Protein AF-A0A968UL89-F1 (afdb_monomer_lite)

Foldseek 3Di:
DVVVVVVVQVPDPDDDPVPDPPCVVVVVVVVVVLVVLVVVLCCLLVVLVVVLVVCCVPVVDDPVVNVVSVVVSVVVSVVSNCVVVVVVVVVVVPDPPPPPCVVVVVVVVVVVVVVVVVVVVVVVVPD

pLDDT: mean 75.1, std 12.11, range [40.59, 91.06]

Structure (mmCIF, N/CA/C/O backbone):
data_AF-A0A968UL89-F1
#
_entry.id   AF-A0A968UL89-F1
#
loop_
_atom_site.group_PDB
_atom_site.id
_atom_site.type_symbol
_atom_site.label_atom_id
_atom_site.label_alt_id
_atom_site.label_comp_id
_atom_site.label_asym_id
_atom_site.label_entity_id
_atom_site.label_seq_id
_atom_site.pdbx_PDB_ins_code
_atom_site.Cartn_x
_atom_site.Cartn_y
_atom_site.Cartn_z
_atom_site.occupancy
_atom_site.B_iso_or_equiv
_atom_site.auth_seq_id
_atom_site.auth_comp_id
_atom_site.auth_asym_id
_atom_site.auth_atom_id
_atom_site.pdbx_PDB_model_num
ATOM 1 N N . MET A 1 1 ? -6.795 2.822 40.889 1.00 52.62 1 MET A N 1
ATOM 2 C CA . MET A 1 1 ? -6.795 1.995 39.656 1.00 52.62 1 MET A CA 1
ATOM 3 C C . MET A 1 1 ? -6.274 2.729 38.415 1.00 52.62 1 MET A C 1
ATOM 5 O O . MET A 1 1 ? -5.788 2.060 37.515 1.00 52.62 1 MET A O 1
ATOM 9 N N . SER A 1 2 ? -6.285 4.069 38.358 1.00 60.31 2 SER A N 1
ATOM 10 C CA . SER A 1 2 ? -5.864 4.831 37.166 1.00 60.31 2 SER A CA 1
ATOM 11 C C . SER A 1 2 ? -4.403 4.617 36.738 1.00 60.31 2 SER A C 1
ATOM 13 O O . SER A 1 2 ? -4.140 4.568 35.546 1.00 60.31 2 SER A O 1
ATOM 15 N N . GLY A 1 3 ? -3.471 4.394 37.677 1.00 65.44 3 GLY A N 1
ATOM 16 C CA . GLY A 1 3 ? -2.053 4.155 37.354 1.00 65.44 3 GLY A CA 1
ATOM 17 C C . GLY A 1 3 ? -1.796 2.884 36.531 1.00 65.44 3 GLY A C 1
ATOM 18 O O . GLY A 1 3 ? -1.009 2.919 35.593 1.00 65.44 3 GLY A O 1
ATOM 19 N N . ALA A 1 4 ? -2.518 1.790 36.803 1.00 61.84 4 ALA A N 1
ATOM 20 C CA . ALA A 1 4 ? -2.414 0.555 36.017 1.00 61.84 4 ALA A CA 1
ATOM 21 C C . ALA A 1 4 ? -3.017 0.714 34.608 1.00 61.84 4 ALA A C 1
ATOM 23 O O . ALA A 1 4 ? -2.483 0.180 33.641 1.00 61.84 4 ALA A O 1
ATOM 24 N N . SER A 1 5 ? -4.092 1.501 34.477 1.00 66.62 5 SER A N 1
ATOM 25 C CA . SER A 1 5 ? -4.690 1.836 33.178 1.00 66.62 5 SER A CA 1
ATOM 26 C C . SER A 1 5 ? -3.792 2.755 32.346 1.00 66.62 5 SER A C 1
ATOM 28 O O . SER A 1 5 ? -3.758 2.608 31.129 1.00 66.62 5 SER A O 1
ATOM 30 N N . THR A 1 6 ? -3.060 3.682 32.973 1.00 71.62 6 THR A N 1
ATOM 31 C CA . THR A 1 6 ? -2.091 4.554 32.292 1.00 71.62 6 THR A CA 1
ATOM 32 C C . THR A 1 6 ? -0.910 3.752 31.758 1.00 71.62 6 THR A C 1
ATOM 34 O O . THR A 1 6 ? -0.604 3.886 30.583 1.00 71.62 6 THR A O 1
ATOM 37 N N . VAL A 1 7 ? -0.318 2.857 32.557 1.00 72.50 7 VAL A N 1
ATOM 38 C CA . VAL A 1 7 ? 0.787 1.986 32.103 1.00 72.50 7 VAL A CA 1
ATOM 39 C C . VAL A 1 7 ? 0.333 1.027 30.994 1.00 72.50 7 VAL A C 1
ATOM 41 O O . VAL A 1 7 ? 1.041 0.840 30.008 1.00 72.50 7 VAL A O 1
ATOM 44 N N . ALA A 1 8 ? -0.877 0.466 31.103 1.00 66.38 8 ALA A N 1
ATOM 45 C CA . ALA A 1 8 ? -1.443 -0.387 30.058 1.00 66.38 8 ALA A CA 1
ATOM 46 C C . ALA A 1 8 ? -1.742 0.380 28.757 1.00 66.38 8 ALA A C 1
ATOM 48 O O . ALA A 1 8 ? -1.571 -0.174 27.677 1.00 66.38 8 ALA A O 1
ATOM 49 N N . THR A 1 9 ? -2.161 1.646 28.848 1.00 75.94 9 THR A N 1
ATOM 50 C CA . THR A 1 9 ? -2.404 2.498 27.669 1.00 75.94 9 THR A CA 1
ATOM 51 C C . THR A 1 9 ? -1.094 2.959 27.031 1.00 75.94 9 THR A C 1
ATOM 53 O O . THR A 1 9 ? -1.003 2.996 25.812 1.00 75.94 9 THR A O 1
ATOM 56 N N . ASP A 1 10 ? -0.075 3.255 27.838 1.00 78.12 10 ASP A N 1
ATOM 57 C CA . ASP A 1 10 ? 1.255 3.686 27.384 1.00 78.12 10 ASP A CA 1
ATOM 58 C C . ASP A 1 10 ? 1.997 2.580 26.609 1.00 78.12 10 ASP A C 1
ATOM 60 O O . ASP A 1 10 ? 2.759 2.852 25.688 1.00 78.12 10 ASP A O 1
ATOM 64 N N . SER A 1 11 ? 1.707 1.311 26.921 1.00 77.62 11 SER A N 1
ATOM 65 C CA . SER A 1 11 ? 2.236 0.149 26.188 1.00 77.62 11 SER A CA 1
ATOM 66 C C . SER A 1 11 ? 1.325 -0.348 25.053 1.00 77.62 11 SER A C 1
ATOM 68 O O . SER A 1 11 ? 1.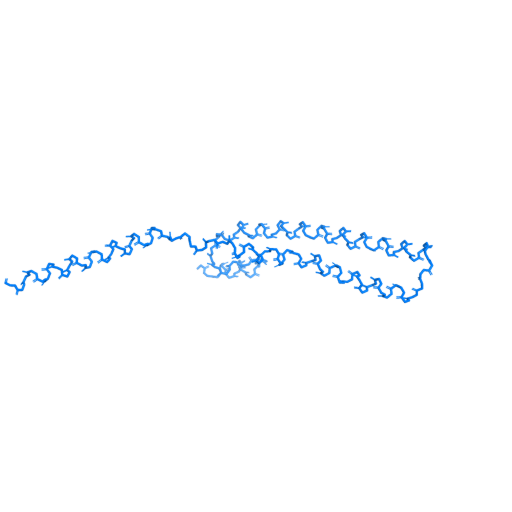702 -1.263 24.317 1.00 77.62 11 SER A O 1
ATOM 70 N N . ALA A 1 12 ? 0.113 0.196 24.907 1.00 78.81 12 ALA A N 1
ATOM 71 C CA . ALA A 1 12 ? -0.848 -0.281 23.918 1.00 78.81 12 ALA A CA 1
ATOM 72 C C . ALA A 1 12 ? -0.583 0.333 22.536 1.00 78.81 12 ALA A C 1
ATOM 74 O O . ALA A 1 12 ? -0.572 1.547 22.366 1.00 78.81 12 ALA A O 1
ATOM 75 N N . GLN A 1 13 ? -0.453 -0.516 21.512 1.00 80.56 13 GLN A N 1
ATOM 76 C CA . GLN A 1 13 ? -0.309 -0.073 20.115 1.00 80.56 13 GLN A CA 1
ATOM 77 C C . GLN A 1 13 ? -1.619 0.477 19.530 1.00 80.56 13 GLN A C 1
ATOM 79 O O . GLN A 1 13 ? -1.605 1.240 18.567 1.00 80.56 13 GLN A O 1
ATOM 84 N N . ILE A 1 14 ? -2.758 0.076 20.104 1.00 79.94 14 ILE A N 1
ATOM 85 C CA . ILE A 1 14 ? -4.091 0.532 19.715 1.00 79.94 14 ILE A CA 1
ATOM 86 C C . ILE A 1 14 ? -4.864 0.872 20.990 1.00 79.94 14 ILE A C 1
ATOM 88 O O . ILE A 1 14 ? -5.049 0.017 21.854 1.00 79.94 14 IL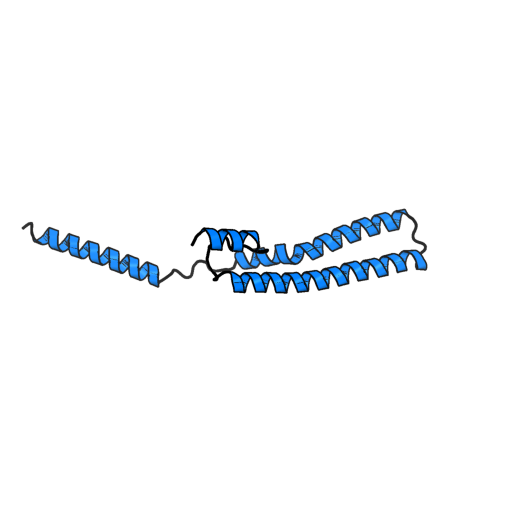E A O 1
ATOM 92 N N . VAL A 1 15 ? -5.333 2.118 21.096 1.00 82.94 15 VAL A N 1
ATOM 93 C CA . VAL A 1 15 ? -6.081 2.625 22.256 1.00 82.94 15 VAL A CA 1
ATOM 94 C C . VAL A 1 15 ? -7.517 2.944 21.844 1.00 82.94 15 VAL A C 1
ATOM 96 O O . VAL A 1 15 ? -7.754 3.751 20.945 1.00 82.94 15 VAL A O 1
ATOM 99 N N . MET A 1 16 ? -8.494 2.332 22.516 1.00 82.06 16 MET A N 1
ATOM 100 C CA . MET A 1 16 ? -9.917 2.598 22.277 1.00 82.06 16 MET A CA 1
ATOM 101 C C . MET A 1 16 ? -10.352 3.873 23.009 1.00 82.06 16 MET A C 1
ATOM 103 O O . MET A 1 16 ? -10.458 3.895 24.236 1.00 82.06 16 MET A O 1
ATOM 107 N N . MET A 1 17 ? -10.614 4.946 22.256 1.00 84.25 17 MET A N 1
ATOM 108 C CA . MET A 1 17 ? -10.970 6.257 22.827 1.00 84.25 17 MET A CA 1
ATOM 109 C C . MET A 1 17 ? -12.354 6.295 23.490 1.00 84.25 17 MET A C 1
ATOM 111 O O . MET A 1 17 ? -12.597 7.148 24.341 1.00 84.25 17 MET A O 1
ATOM 115 N N . ASP A 1 18 ? -13.259 5.383 23.129 1.00 78.94 18 ASP A N 1
ATOM 116 C CA . ASP A 1 18 ? -14.615 5.317 23.685 1.00 78.94 18 ASP A CA 1
ATOM 117 C C . ASP A 1 18 ? -14.679 4.589 25.043 1.00 78.94 18 ASP A C 1
ATOM 119 O O . ASP A 1 18 ? -15.741 4.541 25.661 1.00 78.94 18 ASP A O 1
ATOM 123 N N . LYS A 1 19 ? -13.546 4.051 25.529 1.00 73.75 19 LYS A N 1
ATOM 124 C CA . LYS A 1 19 ? -13.440 3.222 26.744 1.00 73.75 19 LYS A CA 1
ATOM 125 C C . LYS A 1 19 ? -14.367 1.998 26.725 1.00 73.75 19 LYS A C 1
ATOM 127 O O . LYS A 1 19 ? -14.671 1.448 27.784 1.00 73.75 19 LYS A O 1
ATOM 132 N N . THR A 1 20 ? -14.819 1.557 25.548 1.00 76.00 20 THR A N 1
ATOM 133 C CA . THR A 1 20 ? -15.666 0.372 25.397 1.00 76.00 20 THR A CA 1
ATOM 134 C C . THR A 1 20 ? -14.982 -0.682 24.535 1.00 76.00 20 THR A C 1
ATOM 136 O O . THR A 1 20 ? -14.169 -0.379 23.673 1.00 76.00 20 THR A O 1
ATOM 139 N N . LEU A 1 21 ? -15.337 -1.951 24.742 1.00 78.31 21 LEU A N 1
ATOM 140 C CA . LEU A 1 21 ? -14.857 -3.064 23.913 1.00 78.31 21 LEU A CA 1
ATOM 141 C C . LEU A 1 21 ? -15.733 -3.307 22.674 1.00 78.31 21 LEU A C 1
ATOM 143 O O . LEU A 1 21 ? -15.470 -4.220 21.895 1.00 78.31 21 LEU A O 1
ATOM 147 N N . ARG A 1 22 ? -16.782 -2.499 22.464 1.00 82.75 22 ARG A N 1
ATOM 148 C CA . ARG A 1 22 ? -17.764 -2.713 21.386 1.00 82.75 22 ARG A CA 1
ATOM 149 C C . ARG A 1 22 ? -17.165 -2.512 19.992 1.00 82.75 22 ARG A C 1
ATOM 151 O O . ARG A 1 22 ? -17.721 -3.007 19.020 1.00 82.75 22 ARG A O 1
ATOM 158 N N . LYS A 1 23 ? -16.036 -1.805 19.907 1.00 79.06 23 LYS A N 1
ATOM 159 C CA . LYS A 1 23 ? -15.309 -1.482 18.673 1.00 79.06 23 LYS A CA 1
ATOM 160 C C . LYS A 1 23 ? -14.304 -2.551 18.236 1.00 79.06 23 LYS A C 1
ATOM 162 O O . LYS A 1 23 ? -13.819 -2.476 17.114 1.00 79.06 23 LYS A O 1
ATOM 167 N N . ILE A 1 24 ? -13.998 -3.545 19.076 1.00 85.25 24 ILE A N 1
ATOM 168 C CA . ILE A 1 24 ? -13.007 -4.586 18.748 1.00 85.25 24 ILE A CA 1
ATOM 169 C C . ILE A 1 24 ? -13.378 -5.408 17.499 1.00 85.25 24 ILE A C 1
ATOM 171 O O . ILE A 1 24 ? -12.497 -5.606 16.665 1.00 85.25 24 ILE A O 1
ATOM 175 N N . PRO A 1 25 ? -14.639 -5.839 17.300 1.00 85.56 25 PRO A N 1
ATOM 176 C CA . PRO A 1 25 ? -15.021 -6.529 16.066 1.00 85.56 25 PRO A CA 1
ATOM 177 C C . PRO A 1 25 ? -14.799 -5.665 14.814 1.00 85.56 25 PRO A C 1
ATOM 179 O O . PRO A 1 25 ? -14.175 -6.117 13.861 1.00 85.56 25 PRO A O 1
ATOM 182 N N . GLU A 1 26 ? -15.203 -4.389 14.860 1.00 83.88 26 GLU A N 1
ATOM 183 C CA . GLU A 1 26 ? -14.991 -3.422 13.768 1.00 83.88 26 GLU A CA 1
ATOM 184 C C . GLU A 1 26 ? -13.492 -3.197 13.490 1.00 83.88 26 GLU A C 1
ATOM 186 O O . GLU A 1 26 ? -13.074 -3.095 12.340 1.00 83.88 26 GLU A O 1
ATOM 191 N N . LEU A 1 27 ? -12.661 -3.167 14.536 1.00 85.69 27 LEU A N 1
ATOM 192 C CA . LEU A 1 27 ? -11.209 -3.047 14.413 1.00 85.69 27 LEU A CA 1
ATOM 193 C C . LEU A 1 27 ? -10.583 -4.268 13.720 1.00 85.69 27 LEU A C 1
ATOM 195 O O . LEU A 1 27 ? -9.705 -4.096 12.873 1.00 85.69 27 LEU A O 1
ATOM 199 N N . PHE A 1 28 ? -11.030 -5.485 14.047 1.00 88.88 28 PHE A N 1
ATOM 200 C CA . PHE A 1 28 ? -10.570 -6.696 13.362 1.00 88.88 28 PHE A CA 1
ATOM 201 C C . PHE A 1 28 ? -11.006 -6.719 11.898 1.00 88.88 28 PHE A C 1
ATOM 203 O O . PHE A 1 28 ? -10.182 -7.023 11.038 1.00 88.88 28 PHE A O 1
ATOM 210 N N . ASP A 1 29 ? -12.239 -6.312 11.595 1.00 86.88 29 ASP A N 1
ATOM 211 C CA . ASP A 1 29 ? -12.722 -6.206 10.215 1.00 86.88 29 ASP A CA 1
ATOM 212 C C . ASP A 1 29 ? -11.895 -5.204 9.397 1.00 86.88 29 ASP A C 1
ATOM 214 O O . ASP A 1 29 ? -11.544 -5.469 8.244 1.00 86.88 29 ASP A O 1
ATOM 218 N N . ILE A 1 30 ? -11.525 -4.060 9.983 1.00 86.88 30 ILE A N 1
ATOM 219 C CA . ILE A 1 30 ? -10.615 -3.096 9.344 1.00 86.88 30 ILE A CA 1
ATOM 220 C C . ILE A 1 30 ? -9.240 -3.733 9.106 1.00 86.88 30 ILE A C 1
ATOM 222 O O . ILE A 1 30 ? -8.676 -3.567 8.024 1.00 86.88 30 ILE A O 1
ATOM 226 N N . GLY A 1 31 ? -8.717 -4.483 10.080 1.00 86.69 31 GLY A N 1
ATOM 227 C CA . GLY A 1 31 ? -7.442 -5.192 9.968 1.00 86.69 31 GLY A CA 1
ATOM 228 C C . GLY A 1 31 ? -7.422 -6.222 8.834 1.00 86.69 31 GLY A C 1
ATOM 229 O O . GLY A 1 31 ? -6.501 -6.205 8.017 1.00 86.69 31 GLY A O 1
ATOM 230 N N . TYR A 1 32 ? -8.456 -7.062 8.728 1.00 89.00 32 TYR A N 1
ATOM 231 C CA . TYR A 1 32 ? -8.575 -8.050 7.649 1.00 89.00 32 TYR A CA 1
ATOM 232 C C . TYR A 1 32 ? -8.669 -7.384 6.273 1.00 89.00 32 TYR A C 1
ATOM 234 O O . TYR A 1 32 ? -7.911 -7.726 5.364 1.00 89.00 32 TYR A O 1
ATOM 242 N N . ASN A 1 33 ? -9.523 -6.365 6.136 1.00 85.94 33 ASN A N 1
ATOM 243 C CA . ASN A 1 33 ? -9.655 -5.618 4.883 1.00 85.94 33 ASN A CA 1
ATOM 244 C C . ASN A 1 33 ? -8.355 -4.898 4.493 1.00 85.94 33 ASN A C 1
ATOM 246 O O . ASN A 1 33 ? -8.022 -4.801 3.311 1.00 85.94 33 ASN A O 1
ATOM 250 N N . PHE A 1 34 ? -7.606 -4.391 5.475 1.00 87.94 34 PHE A N 1
ATOM 251 C CA . PHE A 1 34 ? -6.301 -3.783 5.238 1.00 87.94 34 PHE A CA 1
ATOM 252 C C . PHE A 1 34 ? -5.275 -4.813 4.754 1.00 87.94 34 PHE A C 1
ATOM 254 O O . PHE A 1 34 ? -4.540 -4.534 3.807 1.00 87.94 34 PHE A O 1
ATOM 261 N N . GLN A 1 35 ? -5.243 -6.001 5.363 1.00 90.56 35 GLN A N 1
ATOM 262 C CA . GLN A 1 35 ? -4.333 -7.076 4.973 1.00 90.56 35 GLN A CA 1
ATOM 263 C C . GLN A 1 35 ? -4.580 -7.545 3.534 1.00 90.56 35 GL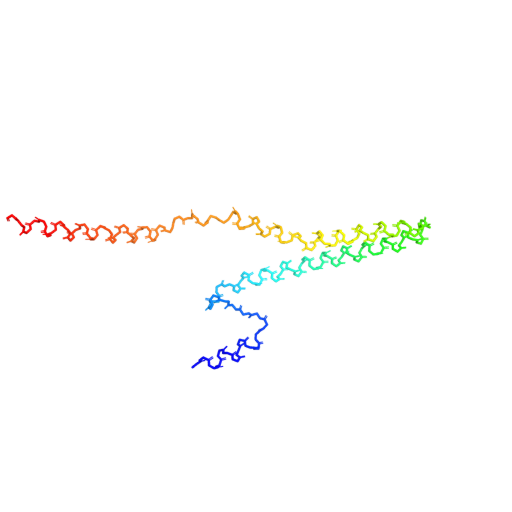N A C 1
ATOM 265 O O . GLN A 1 35 ? -3.623 -7.718 2.776 1.00 90.56 35 GLN A O 1
ATOM 270 N N . ASP A 1 36 ? -5.840 -7.710 3.135 1.00 89.31 36 ASP A N 1
ATOM 271 C CA . ASP A 1 36 ? -6.175 -8.087 1.760 1.00 89.31 36 ASP A CA 1
ATOM 272 C C . ASP A 1 36 ? -5.841 -6.974 0.764 1.00 89.31 36 ASP A C 1
ATOM 274 O O . ASP A 1 36 ? -5.183 -7.233 -0.243 1.00 89.31 36 ASP A O 1
ATOM 278 N N . ASN A 1 37 ? -6.142 -5.715 1.095 1.00 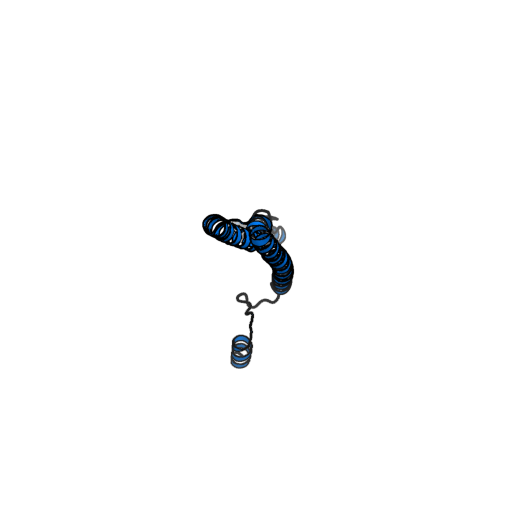87.62 37 ASN A N 1
ATOM 279 C CA . ASN A 1 37 ? -5.735 -4.584 0.263 1.00 87.62 37 ASN A CA 1
ATOM 280 C C . ASN A 1 37 ? -4.205 -4.476 0.116 1.00 87.62 37 ASN A C 1
ATOM 282 O O . ASN A 1 37 ? -3.704 -4.137 -0.953 1.00 87.62 37 ASN A O 1
ATOM 286 N N . MET A 1 38 ? -3.443 -4.776 1.172 1.00 89.12 38 MET A N 1
ATOM 287 C CA . MET A 1 38 ? -1.978 -4.819 1.116 1.00 89.12 38 MET A CA 1
ATOM 288 C C . MET A 1 38 ? -1.468 -5.932 0.199 1.00 89.12 38 MET A C 1
ATOM 290 O O . MET A 1 38 ? -0.513 -5.705 -0.544 1.00 89.12 38 MET A O 1
ATOM 294 N N . LYS A 1 39 ? -2.096 -7.112 0.215 1.00 91.06 39 LYS A N 1
ATOM 295 C CA . LYS A 1 39 ? -1.755 -8.214 -0.700 1.00 91.06 39 LYS A CA 1
ATOM 296 C C . LYS A 1 39 ? -2.013 -7.824 -2.155 1.00 91.06 39 LYS A C 1
ATOM 298 O O . LYS A 1 39 ? -1.131 -8.015 -2.992 1.00 91.06 39 LYS A O 1
ATOM 303 N N . ASP A 1 40 ? -3.157 -7.210 -2.435 1.00 85.75 40 ASP A N 1
ATOM 304 C CA . ASP A 1 40 ? -3.510 -6.741 -3.778 1.00 85.75 40 ASP A CA 1
ATOM 305 C C . ASP A 1 40 ? -2.581 -5.616 -4.250 1.00 85.75 40 ASP A C 1
ATOM 307 O O . ASP A 1 40 ? -2.096 -5.630 -5.386 1.00 85.75 40 ASP A O 1
ATOM 311 N N . ALA A 1 41 ? -2.257 -4.668 -3.367 1.00 84.56 41 ALA A N 1
ATOM 312 C CA . ALA A 1 41 ? -1.294 -3.611 -3.651 1.00 84.56 41 ALA A CA 1
ATOM 313 C C . ALA A 1 41 ? 0.101 -4.182 -3.940 1.00 84.56 41 ALA A C 1
ATOM 315 O O . ALA A 1 41 ? 0.746 -3.771 -4.905 1.00 84.56 41 ALA A O 1
ATOM 316 N N . PHE A 1 42 ? 0.555 -5.159 -3.151 1.00 89.44 42 PHE A N 1
ATOM 317 C CA . PHE A 1 42 ? 1.839 -5.822 -3.359 1.00 89.44 42 PHE A CA 1
ATOM 318 C C . PHE A 1 42 ? 1.893 -6.542 -4.711 1.00 89.44 42 PHE A C 1
ATOM 320 O O . PHE A 1 42 ? 2.835 -6.330 -5.476 1.00 89.44 42 PHE A O 1
ATOM 327 N N . LEU A 1 43 ? 0.864 -7.330 -5.042 1.00 89.44 43 LEU A N 1
ATOM 328 C CA . LEU A 1 43 ? 0.747 -8.008 -6.336 1.00 89.44 43 LEU A CA 1
ATOM 329 C C . LEU A 1 43 ? 0.731 -7.010 -7.497 1.00 89.44 43 LEU A C 1
ATOM 331 O O . LEU A 1 43 ? 1.432 -7.206 -8.488 1.00 89.44 43 LEU A O 1
ATOM 335 N N . THR A 1 44 ? -0.006 -5.909 -7.354 1.00 83.69 44 THR A N 1
ATOM 336 C CA . THR A 1 44 ? -0.113 -4.876 -8.390 1.00 83.69 44 THR A CA 1
ATOM 337 C C . THR A 1 44 ? 1.223 -4.176 -8.629 1.00 83.69 44 THR A C 1
ATOM 339 O O . THR A 1 44 ? 1.653 -4.030 -9.772 1.00 83.69 44 THR A O 1
ATOM 342 N N . ILE A 1 45 ? 1.909 -3.758 -7.562 1.00 84.81 45 ILE A N 1
ATOM 343 C CA . ILE A 1 45 ? 3.191 -3.046 -7.662 1.00 84.81 45 ILE A CA 1
ATOM 344 C C . ILE A 1 45 ? 4.285 -3.985 -8.176 1.00 84.81 45 ILE A C 1
ATOM 346 O O . ILE A 1 45 ? 5.060 -3.599 -9.051 1.00 84.81 45 ILE A O 1
ATOM 350 N N . SER A 1 46 ? 4.335 -5.220 -7.672 1.00 88.75 46 SER A N 1
ATOM 351 C CA . SER A 1 46 ? 5.306 -6.224 -8.113 1.00 88.75 46 SER A CA 1
ATOM 352 C C . SER A 1 46 ? 5.095 -6.594 -9.585 1.00 88.75 46 SER A C 1
ATOM 354 O O . SER A 1 46 ? 6.048 -6.578 -10.367 1.00 88.75 46 SER A O 1
ATOM 356 N N . GLY A 1 47 ? 3.841 -6.816 -9.998 1.00 87.31 47 GLY A N 1
ATOM 357 C CA . GLY A 1 47 ? 3.480 -7.075 -11.391 1.00 87.31 47 GLY A CA 1
ATOM 358 C C . GLY A 1 47 ? 3.835 -5.908 -12.313 1.00 87.31 47 GLY A C 1
ATOM 359 O O . GLY A 1 47 ? 4.497 -6.106 -13.331 1.00 87.31 47 GLY A O 1
ATOM 360 N N . ALA A 1 48 ? 3.484 -4.677 -11.931 1.00 81.88 48 ALA A N 1
ATOM 361 C CA . ALA A 1 48 ? 3.858 -3.481 -12.685 1.00 81.88 48 ALA A CA 1
ATOM 362 C C . ALA A 1 48 ? 5.386 -3.315 -12.788 1.00 81.88 48 ALA A C 1
ATOM 364 O O . ALA A 1 48 ? 5.893 -2.922 -13.838 1.00 81.88 48 ALA A O 1
ATOM 365 N N . GLY A 1 49 ? 6.132 -3.658 -11.734 1.00 82.25 49 GLY A N 1
ATOM 366 C CA . GLY A 1 49 ? 7.595 -3.657 -11.734 1.00 82.25 49 GLY A CA 1
ATOM 367 C C . GLY A 1 49 ? 8.191 -4.668 -12.717 1.00 82.25 49 GLY A C 1
ATOM 368 O O . GLY A 1 49 ? 9.052 -4.307 -13.519 1.00 82.25 49 GLY A O 1
ATOM 369 N N . ALA A 1 50 ? 7.696 -5.908 -12.714 1.00 87.62 50 ALA A N 1
ATOM 370 C CA . ALA A 1 50 ? 8.140 -6.952 -13.639 1.00 87.62 50 ALA A CA 1
ATOM 371 C C . ALA A 1 50 ? 7.855 -6.585 -15.106 1.00 87.62 50 ALA A C 1
ATOM 373 O O . ALA A 1 50 ? 8.714 -6.765 -15.975 1.00 87.62 50 ALA A O 1
ATOM 374 N N . VAL A 1 51 ? 6.682 -6.005 -15.380 1.00 85.31 51 VAL A N 1
ATOM 375 C CA . VAL A 1 51 ? 6.328 -5.482 -16.709 1.00 85.31 51 VAL A CA 1
ATOM 376 C C . VAL A 1 51 ? 7.238 -4.316 -17.095 1.00 85.31 51 VAL A C 1
ATOM 378 O O . VAL A 1 51 ? 7.707 -4.266 -18.229 1.00 85.31 51 VAL A O 1
ATOM 381 N N . GLY A 1 52 ? 7.556 -3.419 -16.157 1.00 77.06 52 GLY A N 1
ATOM 382 C CA . GLY A 1 52 ? 8.488 -2.315 -16.386 1.00 77.06 52 GLY A CA 1
ATOM 383 C C . GLY A 1 52 ? 9.884 -2.791 -16.796 1.00 77.06 52 GLY A C 1
ATOM 384 O O . GLY A 1 52 ? 10.431 -2.308 -17.786 1.00 77.06 52 GLY A O 1
ATOM 385 N N . ILE A 1 53 ? 10.437 -3.782 -16.088 1.00 83.19 53 ILE A N 1
ATOM 386 C CA . ILE A 1 53 ? 11.737 -4.392 -16.423 1.00 83.19 53 ILE A CA 1
ATOM 387 C C . ILE A 1 53 ? 11.673 -5.068 -17.798 1.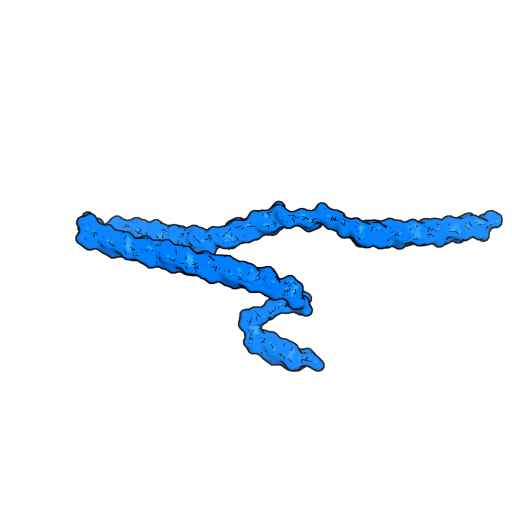00 83.19 53 ILE A C 1
ATOM 389 O O . ILE A 1 53 ? 12.547 -4.854 -18.637 1.00 83.19 53 ILE A O 1
ATOM 393 N N . SER A 1 54 ? 10.609 -5.835 -18.052 1.00 82.31 54 SER A N 1
ATOM 394 C CA . SER A 1 54 ? 10.402 -6.525 -19.331 1.00 82.31 54 SER A CA 1
ATOM 395 C C . SER A 1 54 ? 10.307 -5.540 -20.499 1.00 82.31 54 SER A C 1
ATOM 397 O O . SER A 1 54 ? 10.901 -5.766 -21.551 1.00 82.31 54 SER A O 1
ATOM 399 N N . SER A 1 55 ? 9.628 -4.407 -20.305 1.00 74.62 55 SER A N 1
ATOM 400 C CA . SER A 1 55 ? 9.493 -3.367 -21.326 1.00 74.62 55 SER A CA 1
ATOM 401 C C . SER A 1 55 ? 10.848 -2.776 -21.720 1.00 74.62 55 SER A C 1
ATOM 403 O O . SER A 1 55 ? 11.116 -2.608 -22.906 1.00 74.62 55 SER A O 1
ATOM 405 N N . VAL A 1 56 ? 11.728 -2.495 -20.755 1.00 79.19 56 VAL A N 1
ATOM 406 C CA . VAL A 1 56 ? 13.058 -1.934 -21.047 1.00 79.19 56 VAL A CA 1
ATOM 407 C C . VAL A 1 56 ? 13.934 -2.937 -21.799 1.00 79.19 56 VAL A C 1
ATOM 409 O O . VAL A 1 56 ? 14.602 -2.558 -22.760 1.00 79.19 56 VAL A O 1
ATOM 412 N N . LEU A 1 57 ? 13.905 -4.213 -21.400 1.00 78.12 57 LEU A N 1
ATOM 413 C CA . LEU A 1 57 ? 14.759 -5.248 -21.989 1.00 78.12 57 LEU A CA 1
ATOM 414 C C . LEU A 1 57 ? 14.324 -5.676 -23.398 1.00 78.12 57 LEU A C 1
ATOM 416 O O . LEU A 1 57 ? 15.186 -5.914 -24.239 1.00 78.12 57 LEU A O 1
ATOM 420 N N . PHE A 1 58 ? 13.018 -5.757 -23.674 1.00 76.62 58 PHE A N 1
ATOM 421 C CA . PHE A 1 58 ? 12.509 -6.234 -24.968 1.00 76.62 58 PHE A CA 1
ATOM 422 C C . PHE A 1 58 ? 12.172 -5.113 -25.957 1.00 76.62 58 PHE A C 1
ATOM 424 O O . PHE A 1 58 ? 12.344 -5.303 -27.158 1.00 76.62 58 PHE A O 1
ATOM 431 N N . ALA A 1 59 ? 11.701 -3.951 -25.490 1.00 73.12 59 ALA A N 1
ATOM 432 C CA . ALA A 1 59 ? 11.235 -2.876 -26.372 1.00 73.12 59 ALA A CA 1
ATOM 433 C C . ALA A 1 59 ? 12.279 -1.771 -26.615 1.00 73.12 59 ALA A C 1
ATOM 435 O O . ALA A 1 59 ? 11.992 -0.825 -27.347 1.00 73.12 59 ALA A O 1
ATOM 436 N N . HIS A 1 60 ? 13.468 -1.859 -25.997 1.00 67.19 60 HIS A N 1
ATOM 437 C CA . HIS A 1 60 ? 14.534 -0.845 -26.074 1.00 67.19 60 HIS A CA 1
ATOM 438 C C . HIS A 1 60 ? 14.021 0.583 -25.790 1.00 67.19 60 HIS A C 1
ATOM 440 O O . HIS A 1 60 ? 14.456 1.573 -26.380 1.00 67.19 60 HIS A O 1
ATOM 446 N N . SER A 1 61 ? 13.028 0.688 -24.906 1.00 64.50 61 SER A N 1
ATOM 447 C CA . SER A 1 61 ? 12.343 1.938 -24.603 1.00 64.50 61 SER A CA 1
ATOM 448 C C . SER A 1 61 ? 13.286 2.896 -23.869 1.00 64.50 61 SER A C 1
ATOM 450 O O . SER A 1 61 ? 13.763 2.585 -22.779 1.00 64.50 61 SER A O 1
ATOM 452 N N . GLY A 1 62 ? 13.559 4.054 -24.477 1.00 71.81 62 GLY A N 1
ATOM 453 C CA . GLY A 1 62 ? 14.476 5.066 -23.946 1.00 71.81 62 GLY A CA 1
ATOM 454 C C . GLY A 1 62 ? 14.017 5.726 -22.636 1.00 71.81 62 GLY A C 1
ATOM 455 O O . GLY A 1 62 ? 12.904 5.518 -22.150 1.00 71.81 62 GLY A O 1
ATOM 456 N N . VAL A 1 63 ? 14.882 6.582 -22.077 1.00 76.94 63 VAL A N 1
ATOM 457 C CA . VAL A 1 63 ? 14.735 7.209 -20.743 1.00 76.94 63 VAL A CA 1
ATOM 458 C C . VAL A 1 63 ? 13.386 7.919 -20.540 1.00 76.94 63 VAL A C 1
ATOM 460 O O . VAL A 1 63 ? 12.811 7.857 -19.453 1.00 76.94 63 VAL A O 1
ATOM 463 N N . VAL A 1 64 ? 12.844 8.553 -21.584 1.00 81.38 64 VAL A N 1
ATOM 464 C CA . VAL A 1 64 ? 11.561 9.281 -21.526 1.00 81.38 64 VAL A CA 1
ATOM 465 C C . VAL A 1 64 ? 10.388 8.340 -21.229 1.00 81.38 64 VAL A C 1
ATOM 467 O O . VAL A 1 64 ? 9.559 8.637 -20.369 1.00 81.38 64 VAL A O 1
ATOM 470 N N . THR A 1 65 ? 10.338 7.173 -21.877 1.00 78.19 65 THR A N 1
ATOM 471 C CA . THR A 1 65 ? 9.289 6.167 -21.645 1.00 78.19 65 THR A CA 1
ATOM 472 C C . THR A 1 65 ? 9.339 5.639 -20.213 1.00 78.19 65 THR A C 1
ATOM 474 O O . THR A 1 65 ? 8.299 5.451 -19.584 1.00 78.19 65 THR A O 1
ATOM 477 N N . MET A 1 66 ? 10.544 5.469 -19.661 1.00 74.38 66 MET A N 1
ATOM 478 C CA . MET A 1 66 ? 10.738 5.023 -18.281 1.00 74.38 66 MET A CA 1
ATOM 479 C C . MET A 1 66 ? 10.227 6.060 -17.269 1.00 74.38 66 MET A C 1
ATOM 481 O O . MET A 1 66 ? 9.605 5.696 -16.271 1.00 74.38 66 MET A O 1
ATOM 485 N N . PHE A 1 67 ? 10.417 7.351 -17.553 1.00 83.12 67 PHE A N 1
ATOM 486 C CA . PHE A 1 67 ? 9.868 8.447 -16.751 1.00 83.12 67 PHE A CA 1
ATOM 487 C C . PHE A 1 67 ? 8.334 8.461 -16.753 1.00 83.12 67 PHE A C 1
ATOM 489 O O . PHE A 1 67 ? 7.717 8.578 -15.693 1.00 83.12 67 PHE A O 1
ATOM 496 N N . LEU A 1 68 ? 7.707 8.283 -17.919 1.00 84.94 68 LEU A N 1
ATOM 497 C CA . LEU A 1 68 ? 6.247 8.192 -18.020 1.00 84.94 68 LEU A CA 1
ATOM 498 C C . LEU A 1 68 ? 5.709 6.969 -17.270 1.00 84.94 68 LEU A C 1
ATOM 500 O O . LEU A 1 68 ? 4.765 7.085 -16.487 1.00 84.94 68 LEU A O 1
ATOM 504 N N . PHE A 1 69 ? 6.354 5.814 -17.435 1.00 83.19 69 PHE A N 1
ATOM 505 C CA . PHE A 1 69 ? 5.981 4.588 -16.733 1.00 83.19 69 PHE A CA 1
ATOM 506 C C . PHE A 1 69 ? 6.111 4.732 -15.209 1.00 83.19 69 PHE A C 1
ATOM 508 O O . PHE A 1 69 ? 5.254 4.266 -14.457 1.00 83.19 69 PHE A O 1
ATOM 515 N N . ARG A 1 70 ? 7.142 5.445 -14.739 1.00 79.62 70 ARG A N 1
ATOM 516 C CA . ARG A 1 70 ? 7.348 5.749 -13.317 1.00 79.62 70 ARG A CA 1
ATOM 517 C C . ARG A 1 70 ? 6.178 6.538 -12.732 1.00 79.62 70 ARG A C 1
ATOM 519 O O . ARG A 1 70 ? 5.703 6.185 -11.653 1.00 79.62 70 ARG A O 1
ATOM 526 N N . ILE A 1 71 ? 5.718 7.577 -13.428 1.00 87.06 71 ILE A N 1
ATOM 527 C CA . ILE A 1 71 ? 4.591 8.409 -12.981 1.00 87.06 71 ILE A CA 1
ATOM 528 C C . ILE A 1 71 ? 3.307 7.575 -12.947 1.00 87.06 71 ILE A C 1
ATOM 530 O O . ILE A 1 71 ? 2.608 7.571 -11.934 1.00 87.06 71 ILE A O 1
ATOM 534 N N . LEU A 1 72 ? 3.035 6.810 -14.009 1.00 85.06 72 LEU A N 1
ATOM 535 C CA . LEU A 1 72 ? 1.860 5.937 -14.086 1.00 85.06 72 LEU A CA 1
ATOM 536 C C . LEU A 1 72 ? 1.837 4.899 -12.959 1.00 85.06 72 LEU A C 1
ATOM 538 O O . LEU A 1 72 ? 0.800 4.688 -12.333 1.00 85.06 72 LEU A O 1
ATOM 542 N N . SER A 1 73 ? 2.986 4.297 -12.649 1.00 80.62 73 SER A N 1
ATOM 543 C CA . SER A 1 73 ? 3.117 3.325 -11.562 1.00 80.62 73 SER A CA 1
ATOM 544 C C . SER A 1 73 ? 2.800 3.935 -10.192 1.00 80.62 73 SER A C 1
ATOM 546 O O . SER A 1 73 ? 2.077 3.323 -9.406 1.00 80.62 73 SER A O 1
ATOM 548 N N . ILE A 1 74 ? 3.272 5.157 -9.914 1.00 85.69 74 ILE A N 1
ATOM 549 C CA . ILE A 1 74 ? 2.973 5.855 -8.652 1.00 85.69 74 ILE A CA 1
ATOM 550 C C . ILE A 1 74 ? 1.476 6.149 -8.542 1.00 85.69 74 ILE A C 1
ATOM 552 O O . ILE A 1 74 ? 0.875 5.863 -7.507 1.00 85.69 74 ILE A O 1
ATOM 556 N N . VAL A 1 75 ? 0.869 6.681 -9.606 1.00 88.88 75 VAL A N 1
ATOM 557 C CA . VAL A 1 75 ? -0.569 6.986 -9.632 1.00 88.88 75 VAL A CA 1
ATOM 558 C C . VAL A 1 75 ? -1.392 5.715 -9.430 1.00 88.88 75 VAL A C 1
ATOM 560 O O . VAL A 1 75 ? -2.311 5.704 -8.616 1.00 88.88 75 VAL A O 1
ATOM 563 N N . SER A 1 76 ? -1.029 4.625 -10.108 1.00 83.81 76 SER A N 1
ATOM 564 C CA . SER A 1 76 ? -1.711 3.338 -9.969 1.00 83.81 76 SER A CA 1
ATOM 565 C C . SER A 1 76 ? -1.584 2.767 -8.554 1.00 83.81 76 SER A C 1
ATOM 567 O O . SER A 1 76 ? -2.576 2.308 -7.993 1.00 83.81 76 SER A O 1
ATOM 569 N N . GLY A 1 77 ? -0.391 2.810 -7.953 1.00 81.19 77 GLY A N 1
ATOM 570 C CA . GLY A 1 77 ? -0.175 2.329 -6.586 1.00 81.19 77 GLY A CA 1
ATOM 571 C C . GLY A 1 77 ? -0.956 3.146 -5.554 1.00 81.19 77 GLY A C 1
ATOM 572 O O . GLY A 1 77 ? -1.594 2.578 -4.668 1.00 81.19 77 GLY A O 1
ATOM 573 N N . ALA A 1 78 ? -0.972 4.473 -5.709 1.00 86.88 78 ALA A N 1
ATOM 574 C CA . ALA A 1 78 ? -1.761 5.362 -4.863 1.00 86.88 78 ALA A CA 1
ATOM 575 C C . ALA A 1 78 ? -3.268 5.101 -5.013 1.00 86.88 78 ALA A C 1
ATOM 577 O O . ALA A 1 78 ? -3.979 5.034 -4.013 1.00 86.88 78 ALA A O 1
ATOM 578 N N . ALA A 1 79 ? -3.748 4.900 -6.243 1.00 86.31 79 ALA A N 1
ATOM 579 C CA . ALA A 1 79 ? -5.147 4.590 -6.505 1.00 86.31 79 ALA A CA 1
ATOM 580 C C . ALA A 1 79 ? -5.576 3.291 -5.809 1.00 86.31 79 ALA A C 1
ATOM 582 O O . ALA A 1 79 ? -6.567 3.304 -5.082 1.00 86.31 79 ALA A O 1
ATOM 583 N N . VAL A 1 80 ? -4.804 2.206 -5.955 1.00 85.31 80 VAL A N 1
ATOM 584 C CA . VAL A 1 80 ? -5.087 0.914 -5.304 1.00 85.31 80 VAL A CA 1
ATOM 585 C C . VAL A 1 80 ? -5.095 1.046 -3.781 1.00 85.31 80 VAL A C 1
ATOM 587 O O . VAL A 1 80 ? -6.035 0.594 -3.133 1.00 85.31 80 VAL A O 1
ATOM 590 N N . ALA A 1 81 ? -4.125 1.758 -3.202 1.00 85.19 81 ALA A N 1
ATOM 591 C CA . ALA A 1 81 ? -4.074 1.989 -1.759 1.00 85.19 81 ALA A CA 1
ATOM 592 C C . ALA A 1 81 ? -5.292 2.769 -1.218 1.00 85.19 81 ALA A C 1
ATOM 594 O O . ALA A 1 81 ? -5.674 2.591 -0.062 1.00 85.19 81 ALA A O 1
ATOM 595 N N . MET A 1 82 ? -5.917 3.618 -2.041 1.00 86.56 82 MET A N 1
ATOM 596 C CA . MET A 1 82 ? -7.072 4.436 -1.654 1.00 86.56 82 MET A CA 1
ATOM 597 C C . MET A 1 82 ? -8.432 3.744 -1.846 1.00 86.56 82 MET A C 1
ATOM 599 O O . MET A 1 82 ? -9.421 4.213 -1.277 1.00 86.56 82 MET A O 1
ATOM 603 N N . ILE A 1 83 ? -8.511 2.624 -2.577 1.00 85.81 83 ILE A N 1
ATOM 604 C CA . ILE A 1 83 ? -9.756 1.861 -2.799 1.00 85.81 83 ILE A CA 1
ATOM 605 C C . ILE A 1 83 ? -10.546 1.604 -1.497 1.00 85.81 83 ILE A C 1
ATOM 607 O O . ILE A 1 83 ? -11.733 1.951 -1.453 1.00 85.81 83 ILE A O 1
ATOM 611 N N . PRO A 1 84 ? -9.957 1.060 -0.411 1.00 80.56 84 PRO A N 1
ATOM 612 C CA . PRO A 1 84 ? -10.710 0.773 0.813 1.00 80.56 84 PRO A CA 1
ATOM 613 C C . PRO A 1 84 ? -11.200 2.039 1.531 1.00 80.56 84 PRO A C 1
ATOM 615 O O . PRO A 1 84 ? -12.287 2.036 2.113 1.00 80.56 84 PRO A O 1
ATOM 618 N N . ALA A 1 85 ? -10.463 3.151 1.451 1.00 81.06 85 ALA A N 1
ATOM 619 C CA . ALA A 1 85 ? -10.876 4.432 2.029 1.00 81.06 85 ALA A CA 1
ATOM 620 C C . ALA A 1 85 ? -12.078 5.048 1.290 1.00 81.06 85 ALA A C 1
ATOM 622 O O . ALA A 1 85 ? -12.894 5.745 1.891 1.00 81.06 85 ALA A O 1
ATOM 623 N N . ILE A 1 86 ? -12.213 4.778 -0.010 1.00 81.12 86 ILE A N 1
ATOM 624 C CA . ILE A 1 86 ? -13.355 5.222 -0.819 1.00 81.12 86 ILE A CA 1
ATOM 625 C C . ILE A 1 86 ? -14.559 4.294 -0.595 1.00 81.12 86 ILE A C 1
ATOM 627 O O . ILE A 1 86 ? -15.680 4.769 -0.412 1.00 81.12 86 ILE A O 1
ATOM 631 N N . LYS A 1 87 ? -14.332 2.975 -0.532 1.00 76.62 87 LYS A N 1
ATOM 632 C CA . LYS A 1 87 ? -15.387 1.965 -0.342 1.00 76.62 87 LYS A CA 1
ATOM 633 C C . LYS A 1 87 ? -16.011 2.013 1.062 1.00 76.62 87 LYS A C 1
ATOM 635 O O . LYS A 1 87 ? -17.226 1.906 1.198 1.00 76.62 87 LYS A O 1
ATOM 640 N N . SER A 1 88 ? -15.211 2.259 2.103 1.00 66.19 88 SER A N 1
ATOM 641 C CA . SER A 1 88 ? -15.687 2.379 3.496 1.00 66.19 88 SER A CA 1
ATOM 642 C C . SER A 1 88 ? -16.562 3.616 3.744 1.00 66.19 88 SER A C 1
ATOM 644 O O . SER A 1 88 ? -17.488 3.563 4.555 1.00 66.19 88 SER A O 1
ATOM 646 N N . LYS A 1 89 ? -16.359 4.716 3.000 1.00 58.16 89 LYS A N 1
ATOM 647 C CA . LYS A 1 89 ? -17.230 5.905 3.078 1.00 58.16 89 LYS A CA 1
ATOM 648 C C . LYS A 1 89 ? -18.653 5.633 2.589 1.00 58.16 89 LYS A C 1
ATOM 650 O O . LYS A 1 89 ? -19.587 6.240 3.104 1.00 58.16 89 LYS A O 1
ATOM 655 N N . GLN A 1 90 ? -18.833 4.699 1.655 1.00 52.81 90 GLN A N 1
ATOM 656 C CA . GLN A 1 90 ? -20.159 4.323 1.158 1.00 52.81 90 GLN A CA 1
ATOM 657 C C . GLN A 1 90 ? -20.925 3.431 2.148 1.00 52.81 90 GLN A C 1
ATOM 659 O O . GLN A 1 90 ? -22.142 3.549 2.253 1.00 52.81 90 GLN A O 1
ATOM 664 N N . PHE A 1 91 ? -20.228 2.628 2.962 1.00 46.72 91 PHE A N 1
ATOM 665 C CA . PHE A 1 91 ? -20.853 1.835 4.031 1.00 46.72 91 PHE A CA 1
ATOM 666 C C . PHE A 1 91 ? -21.381 2.702 5.191 1.00 46.72 91 PHE A C 1
ATOM 668 O O . PHE A 1 91 ? -22.374 2.357 5.825 1.00 46.72 91 PHE A O 1
ATOM 675 N N . LYS A 1 92 ? -20.800 3.891 5.419 1.00 46.75 92 LYS A N 1
ATOM 676 C CA . LYS A 1 92 ? -21.349 4.876 6.372 1.00 46.75 92 LYS A CA 1
ATOM 677 C C . LYS A 1 92 ? -22.570 5.636 5.826 1.00 46.75 92 LYS A C 1
ATOM 679 O O . LYS A 1 92 ? -23.341 6.171 6.615 1.00 46.75 92 LYS A O 1
ATOM 684 N N . ALA A 1 93 ? -22.769 5.669 4.506 1.00 49.38 93 ALA A N 1
ATOM 685 C CA . ALA A 1 93 ? -23.890 6.366 3.865 1.00 49.38 93 ALA A CA 1
ATOM 686 C C . ALA A 1 93 ? -25.154 5.497 3.696 1.00 49.38 93 ALA A C 1
ATOM 688 O O . ALA A 1 93 ? -26.208 6.026 3.357 1.00 49.38 93 ALA A O 1
ATOM 689 N N . ILE A 1 94 ? -25.073 4.188 3.970 1.00 49.16 94 ILE A N 1
ATOM 690 C CA . ILE A 1 94 ? -26.220 3.261 3.981 1.00 49.16 94 ILE A CA 1
ATOM 691 C C . ILE A 1 94 ? -26.241 2.461 5.296 1.00 49.16 94 I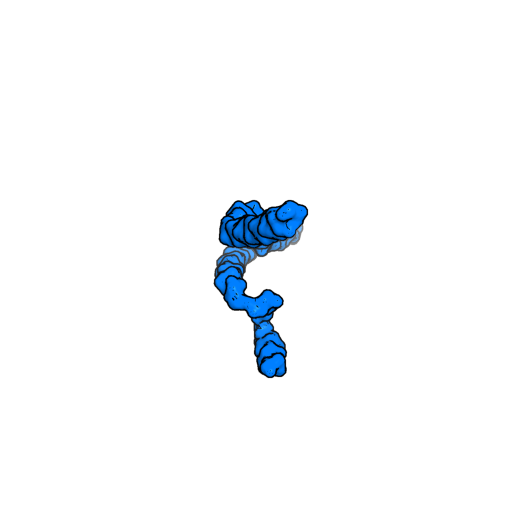LE A C 1
ATOM 693 O O . ILE A 1 94 ? -26.570 1.280 5.330 1.00 49.16 94 ILE A O 1
ATOM 697 N N . SER A 1 95 ? -25.878 3.102 6.409 1.00 40.59 95 SER A N 1
ATOM 698 C CA . SER A 1 95 ? -26.348 2.644 7.715 1.00 40.59 95 SER A CA 1
ATOM 699 C C . SER A 1 95 ? -27.602 3.449 8.040 1.00 40.59 95 SER A C 1
ATOM 701 O O . SER A 1 95 ? -27.491 4.663 8.252 1.00 40.59 95 SER A O 1
ATOM 703 N N . PRO A 1 96 ? -28.799 2.836 8.057 1.00 49.66 96 PRO A N 1
ATOM 704 C CA . PRO A 1 96 ? -29.962 3.449 8.665 1.00 49.66 96 PRO A CA 1
ATOM 705 C C . PRO A 1 96 ? -29.690 3.585 10.167 1.00 49.66 96 PRO A C 1
ATOM 707 O O . PRO A 1 96 ? -30.136 2.788 10.985 1.00 49.66 96 PRO A O 1
ATOM 710 N N . SER A 1 97 ? -29.035 4.684 10.542 1.00 54.19 97 SER A N 1
ATOM 711 C CA . SER A 1 97 ? -29.127 5.330 11.858 1.00 54.19 97 SER A CA 1
ATOM 712 C C . SER A 1 97 ? -30.554 5.872 12.112 1.00 54.19 97 SER A C 1
ATOM 714 O O . SER A 1 97 ? -30.741 6.922 12.718 1.00 54.19 97 SER A O 1
ATOM 716 N N . ALA A 1 98 ? -31.566 5.179 11.595 1.00 54.00 98 ALA A N 1
ATOM 717 C CA . ALA A 1 98 ? -32.977 5.516 11.652 1.00 54.00 98 ALA A CA 1
ATOM 718 C C . ALA A 1 98 ? -33.822 4.236 11.523 1.00 54.00 98 ALA A C 1
ATOM 720 O O . ALA A 1 98 ? -34.799 4.187 10.784 1.00 54.00 98 ALA A O 1
ATOM 721 N N . ALA A 1 99 ? -33.472 3.174 12.250 1.00 45.09 99 ALA A N 1
ATOM 722 C CA . ALA A 1 99 ? -34.563 2.519 12.954 1.00 45.09 99 ALA A CA 1
ATOM 723 C C . ALA A 1 99 ? -34.851 3.466 14.124 1.00 45.09 99 ALA A C 1
ATOM 725 O O . ALA A 1 99 ? -33.932 3.653 14.928 1.00 45.09 99 ALA A O 1
ATOM 726 N N . PRO A 1 100 ? -36.027 4.124 14.203 1.00 50.16 100 PRO A N 1
ATOM 727 C CA . PRO A 1 100 ? -36.383 4.795 15.440 1.00 50.16 100 PRO A CA 1
ATOM 728 C C . PRO A 1 100 ? -36.216 3.734 16.516 1.00 50.16 100 PRO A C 1
ATOM 730 O O . PRO A 1 100 ? -36.696 2.601 16.371 1.00 50.16 100 PRO A O 1
ATOM 733 N N . ASP A 1 101 ? -35.432 4.052 17.532 1.00 62.44 101 ASP A N 1
ATOM 734 C CA . ASP A 1 101 ? -35.367 3.304 18.761 1.00 62.44 101 ASP A CA 1
ATOM 735 C C . ASP A 1 101 ? -36.777 3.336 19.347 1.00 62.44 101 ASP A C 1
ATOM 737 O O . ASP A 1 101 ? -37.098 4.131 20.219 1.00 62.44 101 ASP A O 1
ATOM 741 N N . LYS A 1 102 ? -37.656 2.458 18.846 1.00 58.25 102 LYS A N 1
ATOM 742 C CA . LYS A 1 102 ? -39.043 2.351 19.298 1.00 58.25 102 LYS A CA 1
ATOM 743 C C . LYS A 1 102 ? -39.072 2.165 20.808 1.00 58.25 102 LYS A C 1
ATOM 745 O O . LYS A 1 102 ? -39.986 2.641 21.453 1.00 58.25 102 LYS A O 1
ATOM 750 N N . ALA A 1 103 ? -38.040 1.534 21.371 1.00 58.12 103 ALA A N 1
ATOM 751 C CA . ALA A 1 103 ? -37.830 1.414 22.806 1.00 58.12 103 ALA A CA 1
ATOM 752 C C . ALA A 1 103 ? -37.608 2.767 23.518 1.00 58.12 103 ALA A C 1
ATOM 754 O O . ALA A 1 103 ? -38.127 2.959 24.613 1.00 58.12 103 ALA A O 1
ATOM 755 N N . GLY A 1 104 ? -36.877 3.710 22.916 1.00 62.38 104 GLY A N 1
ATOM 756 C CA . GLY A 1 104 ? -36.686 5.063 23.440 1.00 62.38 104 GLY A CA 1
ATOM 757 C C . GLY A 1 104 ? -37.913 5.955 23.243 1.00 62.38 104 GLY A C 1
ATOM 758 O O . GLY A 1 104 ? -38.276 6.691 24.160 1.00 62.38 104 GLY A O 1
ATOM 759 N N . GLU A 1 105 ? -38.607 5.840 22.107 1.00 63.28 105 GLU A N 1
ATOM 760 C CA . GLU A 1 105 ? -39.867 6.558 21.856 1.00 63.28 105 GLU A CA 1
ATOM 761 C C . GLU A 1 105 ? -41.016 6.052 22.740 1.00 63.28 105 GLU A C 1
ATOM 763 O O . GLU A 1 105 ? -41.723 6.871 23.322 1.00 63.28 105 GLU A O 1
ATOM 768 N N . LEU A 1 106 ? -41.159 4.733 22.930 1.00 66.62 106 LEU A N 1
ATOM 769 C CA . LEU A 1 106 ? -42.124 4.148 23.874 1.00 66.62 106 LEU A CA 1
ATOM 770 C C . LEU A 1 106 ? -41.843 4.600 25.310 1.00 66.62 106 LEU A C 1
ATOM 772 O O . LEU A 1 106 ? -42.777 4.909 26.046 1.00 66.62 106 LEU A O 1
ATOM 776 N N . ASN A 1 107 ? -40.569 4.693 25.704 1.00 70.00 107 ASN A N 1
ATOM 777 C CA . ASN A 1 107 ? -40.205 5.144 27.046 1.00 70.00 107 ASN A CA 1
ATOM 778 C C . ASN A 1 107 ? -40.475 6.648 27.239 1.00 70.00 107 ASN A C 1
ATOM 780 O O . ASN A 1 107 ? -40.990 7.061 28.276 1.00 70.00 107 ASN A O 1
ATOM 784 N N . ARG A 1 108 ? -40.220 7.478 26.217 1.00 71.50 108 ARG A N 1
ATOM 785 C CA . ARG A 1 108 ? -40.578 8.908 26.249 1.00 71.50 108 ARG A CA 1
ATOM 786 C C . ARG A 1 108 ? -42.088 9.131 26.267 1.00 71.50 108 ARG A C 1
ATOM 788 O O . ARG A 1 108 ? -42.551 9.972 27.027 1.00 71.50 108 ARG A O 1
ATOM 795 N N . GLN A 1 109 ? -42.851 8.363 25.490 1.00 76.12 109 GLN A N 1
ATOM 796 C CA . GLN A 1 109 ? -44.313 8.447 25.476 1.00 76.12 109 GLN A CA 1
ATOM 797 C C . GLN A 1 109 ? -44.929 7.976 26.798 1.00 76.12 109 GLN A C 1
ATOM 799 O O . GLN A 1 109 ? -45.863 8.606 27.288 1.00 76.12 109 GLN A O 1
ATOM 804 N N . SER A 1 110 ? -44.384 6.919 27.411 1.00 71.56 110 SER A N 1
ATOM 805 C CA . SER A 1 110 ? -44.816 6.472 28.739 1.00 71.56 110 SER A CA 1
ATOM 806 C C . SER A 1 110 ? -44.546 7.539 29.803 1.00 71.56 110 SER A C 1
ATOM 808 O O . SER A 1 110 ? -45.407 7.796 30.637 1.00 71.56 110 SER A O 1
ATOM 810 N N . PHE A 1 111 ? -43.385 8.196 29.749 1.00 75.31 111 PHE A N 1
ATOM 811 C CA . PHE A 1 111 ? -43.017 9.248 30.698 1.00 75.31 111 PHE A CA 1
ATOM 812 C C . PHE A 1 111 ? -43.824 10.543 30.508 1.00 75.31 111 PHE A C 1
ATOM 814 O O . PHE A 1 111 ? -44.197 11.195 31.482 1.00 75.31 111 PHE A O 1
ATOM 821 N N . ASP A 1 112 ? -44.130 10.917 29.263 1.00 83.50 112 ASP A N 1
ATOM 822 C CA . ASP A 1 112 ? -44.982 12.076 28.982 1.00 83.50 112 ASP A CA 1
ATOM 823 C C . ASP A 1 112 ? -46.452 11.813 29.330 1.00 83.50 112 ASP A C 1
ATOM 825 O O . ASP A 1 112 ? -47.133 12.730 29.788 1.00 83.50 112 ASP A O 1
ATOM 829 N N . ASN A 1 113 ? -46.946 10.579 29.184 1.00 79.38 113 ASN A N 1
ATOM 830 C CA . ASN A 1 113 ? -48.283 10.215 29.656 1.00 79.38 113 ASN A CA 1
ATOM 831 C C . ASN A 1 113 ? -48.384 10.281 31.183 1.00 79.38 113 ASN A C 1
ATOM 833 O O . ASN A 1 113 ? -49.353 10.837 31.693 1.00 79.38 113 ASN A O 1
ATOM 837 N N . ASP A 1 114 ? -47.366 9.812 31.903 1.00 81.44 114 ASP A N 1
ATOM 838 C CA . ASP A 1 114 ? -47.321 9.859 33.369 1.00 81.44 114 ASP A CA 1
ATOM 839 C C . ASP A 1 114 ? -47.422 11.306 33.890 1.00 81.44 114 ASP A C 1
ATOM 841 O O . ASP A 1 114 ? -48.277 11.645 34.708 1.00 81.44 114 ASP A O 1
ATOM 845 N N . LYS A 1 115 ? -46.669 12.235 33.287 1.00 77.06 115 LYS A N 1
ATOM 846 C CA . LYS A 1 115 ? -46.755 13.674 33.606 1.00 77.06 115 LYS A CA 1
ATOM 847 C C . LYS A 1 115 ? -48.132 14.288 33.359 1.00 77.06 115 LYS A C 1
ATOM 849 O O . LYS A 1 115 ? -48.504 15.246 34.038 1.00 77.06 115 LYS A O 1
ATOM 854 N N . ARG A 1 116 ? -48.871 13.797 32.361 1.00 74.62 116 ARG A N 1
ATOM 855 C CA . ARG A 1 116 ? -50.218 14.297 32.048 1.00 74.62 116 ARG A CA 1
ATOM 856 C C . ARG A 1 116 ? -51.236 13.808 33.069 1.00 74.62 116 ARG A C 1
ATOM 858 O O . ARG A 1 116 ? -52.095 14.599 33.439 1.00 74.62 116 ARG A O 1
ATOM 865 N N . LEU A 1 117 ? -51.082 12.582 33.567 1.00 73.38 117 LEU A N 1
ATOM 866 C CA . LEU A 1 117 ? -51.913 12.034 34.640 1.00 73.38 117 LEU A CA 1
ATOM 867 C C . LEU A 1 117 ? -51.735 12.831 35.940 1.00 73.38 117 LEU A C 1
ATOM 869 O O . LEU A 1 117 ? -52.727 13.278 36.511 1.00 73.38 117 LEU A O 1
ATOM 873 N N . PHE A 1 118 ? -50.493 13.149 36.326 1.00 71.44 118 PHE A N 1
ATOM 874 C CA . PHE A 1 118 ? -50.238 14.015 37.489 1.00 71.44 118 PHE A CA 1
ATOM 875 C C . PHE A 1 118 ? -50.824 15.420 37.324 1.00 71.44 118 PHE A C 1
ATOM 877 O O . PHE A 1 118 ? -51.345 16.006 38.270 1.00 71.44 118 PHE A O 1
ATOM 884 N N . LYS A 1 119 ? -50.770 15.982 36.111 1.00 69.06 119 LYS A N 1
ATOM 885 C CA . LYS A 1 119 ? -51.346 17.305 35.842 1.00 69.06 119 LYS A CA 1
ATOM 886 C C . LYS A 1 119 ? -52.877 17.302 35.902 1.00 69.06 119 LYS A C 1
ATOM 888 O O . LYS A 1 119 ? -53.458 18.339 36.204 1.00 69.06 119 LYS A O 1
ATOM 893 N N . GLN A 1 120 ? -53.508 16.162 35.630 1.00 68.81 120 GLN A N 1
ATOM 894 C CA . GLN A 1 120 ? -54.958 16.005 35.640 1.00 68.81 120 GLN A CA 1
ATOM 895 C C . GLN A 1 120 ? -55.496 15.792 37.067 1.00 68.81 120 GLN A C 1
ATOM 897 O O . GLN A 1 120 ? -56.464 16.450 37.435 1.00 68.81 120 GLN A O 1
ATOM 902 N N . GLU A 1 121 ? -54.807 15.017 37.917 1.00 63.47 121 GLU A N 1
ATOM 903 C CA . GLU A 1 121 ? -55.164 14.885 39.346 1.00 63.47 121 GLU A CA 1
ATOM 904 C C . GLU A 1 121 ? -55.077 16.212 40.117 1.00 63.47 121 GLU A C 1
ATOM 906 O O . GLU A 1 121 ? -55.937 16.527 40.941 1.00 63.47 121 GLU A O 1
ATOM 911 N N . HIS A 1 122 ? -54.069 17.039 39.826 1.00 63.69 122 HIS A N 1
ATOM 912 C CA . HIS A 1 122 ? -53.949 18.358 40.454 1.00 63.69 122 HIS A CA 1
ATOM 913 C C . HIS A 1 122 ? -54.985 19.375 39.958 1.00 63.69 122 HIS A C 1
ATOM 915 O O . HIS A 1 122 ? -55.174 20.403 40.607 1.00 63.69 122 HIS A O 1
ATOM 921 N N . GLN A 1 123 ? -55.649 19.107 38.831 1.00 61.94 123 GLN A N 1
ATOM 922 C CA . GLN A 1 123 ? -56.666 19.994 38.272 1.00 61.94 123 GLN A CA 1
ATOM 923 C C . GLN A 1 123 ? -58.085 19.642 38.757 1.00 61.94 123 GLN A C 1
ATOM 925 O O . GLN A 1 123 ? -58.906 20.548 38.869 1.00 61.94 123 GLN A O 1
ATOM 930 N N . ASP A 1 124 ? -58.334 18.388 39.153 1.00 60.44 124 ASP A N 1
ATOM 931 C CA . ASP A 1 124 ? -59.598 17.950 39.775 1.00 60.44 124 ASP A CA 1
ATOM 932 C C . ASP A 1 124 ? -59.690 18.250 41.287 1.00 60.44 124 ASP A C 1
ATOM 934 O O . ASP A 1 124 ? -60.782 18.260 41.842 1.00 60.44 124 ASP A O 1
ATOM 938 N N . SER A 1 125 ? -58.578 18.564 41.967 1.00 60.66 125 SER A N 1
ATOM 939 C CA . SER A 1 125 ? -58.583 18.965 43.394 1.00 60.66 125 SER A CA 1
ATOM 940 C C . SER A 1 125 ? -58.829 20.468 43.629 1.00 60.66 125 SER A C 1
ATOM 942 O O . SER A 1 125 ? -58.700 20.945 44.757 1.00 60.66 125 SER A O 1
ATOM 944 N N . ALA A 1 126 ? -59.123 21.232 42.571 1.00 60.56 126 ALA A N 1
ATOM 945 C CA . ALA A 1 126 ? -59.314 22.686 42.615 1.00 60.56 126 ALA A CA 1
ATOM 946 C C . ALA A 1 126 ? -60.765 23.138 42.343 1.00 60.56 126 ALA A C 1
ATOM 948 O O . ALA A 1 126 ? -60.986 24.321 42.067 1.00 60.56 126 ALA A O 1
ATOM 949 N N . ILE A 1 127 ? -61.739 22.222 42.426 1.00 54.78 127 ILE A N 1
ATOM 950 C CA . ILE A 1 127 ? -63.181 22.522 42.408 1.00 54.78 127 ILE A CA 1
ATOM 951 C C . ILE A 1 127 ? -63.811 22.045 43.715 1.00 54.78 127 ILE A C 1
ATOM 953 O O . ILE A 1 127 ? -63.554 20.884 44.098 1.00 54.78 127 ILE A O 1
#

Sequence (127 aa):
MSGASTVATDSAQIVMMDKTLRKIPELFDIGYNFQDNMKDAFLTISGAGAVGISSVLFAHSGVVTMFLFRILSIVSGAAVAMIPAIKSKQFKAISPSAAPDKAGELNRQSFDNDKRLFKQEHQDSAI

Radius of gyration: 29.64 Å; chains: 1; bounding box: 78×31×70 Å

Secondary structure (DSSP, 8-state):
-HHHHHHHHHT-SS--TTS-STTHHHHHHHHHHHHHHHHHHHHHHHHHHHHHHHHHHHH---HHHHHHHHHHHHHHHHHHHHHHHHHHHHHHHT--TTS--HHHHHHHHHHHHHHHHHHHHHHHTT-